Protein AF-A0A1H2WMX3-F1 (afdb_monomer_lite)

pLDDT: me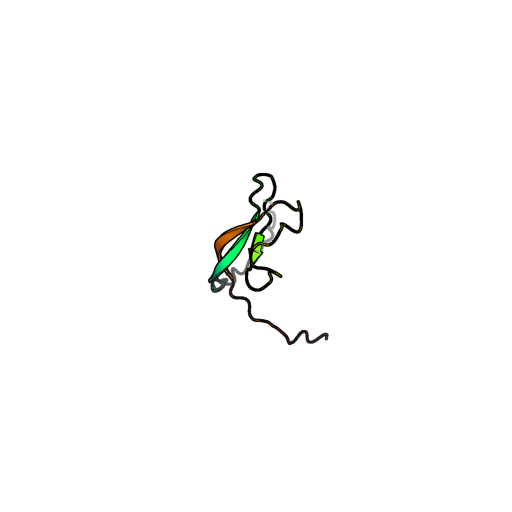an 79.64, std 18.3, range [30.58, 96.19]

Sequence (76 aa):
MNTKEGLIIHFSKKVIEPIPEEETSIWTCSNEGCSCWMRNDFSFGEFPNCPICHSSMTSDIKSLPVLTNGTKRSFQ

Radius of gyration: 21.62 Å; chains: 1; bounding box: 26×40×65 Å

Foldseek 3Di:
DDDDDDDPDPPPPPPPDDFQWDWFKKWAAPDPVDRDMGTPVPAPDPWDAGPPPRGTTDIDIDTDGDDDPCPPPPPD

Structure (mmCIF, N/CA/C/O backbone):
data_AF-A0A1H2WMX3-F1
#
_entry.id   AF-A0A1H2WMX3-F1
#
loop_
_atom_site.group_PDB
_atom_site.id
_atom_site.type_symbol
_atom_site.label_atom_id
_atom_site.label_alt_id
_atom_site.label_comp_id
_atom_site.label_asym_id
_atom_site.label_entity_id
_atom_site.label_seq_id
_atom_site.pdbx_PDB_ins_code
_atom_site.Cartn_x
_atom_site.Cartn_y
_atom_site.Cartn_z
_atom_site.occupancy
_atom_site.B_iso_or_equiv
_atom_site.auth_seq_id
_atom_site.auth_comp_id
_atom_site.auth_asym_id
_atom_site.auth_atom_id
_atom_site.pdbx_PDB_model_num
ATOM 1 N N . MET A 1 1 ? -10.442 -29.555 53.124 1.00 37.44 1 MET A N 1
ATOM 2 C CA . MET A 1 1 ? -9.167 -29.724 52.398 1.00 37.44 1 MET A CA 1
ATOM 3 C C . MET A 1 1 ? -9.515 -30.140 50.979 1.00 37.44 1 MET A C 1
ATOM 5 O O . MET A 1 1 ? -9.849 -31.293 50.805 1.00 37.44 1 MET A O 1
ATOM 9 N N . ASN A 1 2 ? -9.573 -29.220 50.011 1.00 30.58 2 ASN A N 1
ATOM 10 C CA . ASN A 1 2 ? -9.907 -29.544 48.615 1.00 30.58 2 ASN A CA 1
ATOM 11 C C . ASN A 1 2 ? -9.134 -28.591 47.688 1.00 30.58 2 ASN A C 1
ATOM 13 O O . ASN A 1 2 ? -9.653 -27.538 47.315 1.00 30.58 2 ASN A O 1
ATOM 17 N N . THR A 1 3 ? -7.881 -28.919 47.373 1.00 40.22 3 THR A N 1
ATOM 18 C CA . THR A 1 3 ? -7.062 -28.150 46.427 1.00 40.22 3 THR A CA 1
ATOM 19 C C . THR A 1 3 ? -7.565 -28.448 45.020 1.00 40.22 3 THR A C 1
ATOM 21 O O . THR A 1 3 ? -7.445 -29.566 44.533 1.00 40.22 3 THR A O 1
ATOM 24 N N . LYS A 1 4 ? -8.209 -27.456 44.402 1.00 51.97 4 LYS A N 1
ATOM 25 C CA . LYS A 1 4 ? -8.677 -27.509 43.016 1.00 51.97 4 LYS A CA 1
ATOM 26 C C . LYS A 1 4 ? -7.436 -27.473 42.126 1.00 51.97 4 LYS A C 1
ATOM 28 O O . LYS A 1 4 ? -6.673 -26.511 42.180 1.00 51.97 4 LYS A O 1
ATOM 33 N N . GLU A 1 5 ? -7.229 -28.534 41.364 1.00 54.38 5 GLU A N 1
ATOM 34 C CA . GLU A 1 5 ? -6.118 -28.701 40.433 1.00 54.38 5 GLU A CA 1
ATOM 35 C C . GLU A 1 5 ? -6.228 -27.642 39.329 1.00 54.38 5 GLU A C 1
ATOM 37 O O . GLU A 1 5 ? -7.036 -27.740 38.406 1.00 54.38 5 GLU A O 1
ATOM 42 N N . GLY A 1 6 ? -5.469 -26.558 39.492 1.00 51.19 6 GLY A N 1
ATOM 43 C CA . GLY A 1 6 ? -5.347 -25.504 38.500 1.00 51.19 6 GLY A CA 1
ATOM 44 C C . GLY A 1 6 ? -4.563 -26.029 37.306 1.00 51.19 6 GLY A C 1
ATOM 45 O O . GLY A 1 6 ? -3.392 -26.376 37.433 1.00 51.19 6 GLY A O 1
ATOM 46 N N . LEU A 1 7 ? -5.223 -26.081 36.153 1.00 52.47 7 LEU A N 1
ATOM 47 C CA . LEU A 1 7 ? -4.625 -26.325 34.847 1.00 52.47 7 LEU A CA 1
ATOM 48 C C . LEU A 1 7 ? -3.471 -25.334 34.622 1.00 52.47 7 LEU A C 1
A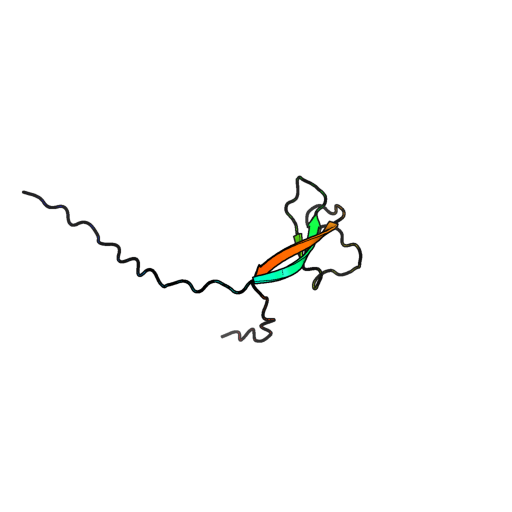TOM 50 O O . LEU A 1 7 ? -3.699 -24.158 34.333 1.00 52.47 7 LEU A O 1
ATOM 54 N N . ILE A 1 8 ? -2.227 -25.791 34.776 1.00 57.31 8 ILE A N 1
ATOM 55 C CA . ILE A 1 8 ? -1.052 -24.994 34.429 1.00 57.31 8 ILE A CA 1
ATOM 56 C C . ILE A 1 8 ? -1.031 -24.920 32.896 1.00 57.31 8 ILE A C 1
ATOM 58 O O . ILE A 1 8 ? -0.768 -25.902 32.209 1.00 57.31 8 ILE A O 1
ATOM 62 N N . ILE A 1 9 ? -1.352 -23.760 32.331 1.00 61.06 9 ILE A N 1
ATOM 63 C CA . ILE A 1 9 ? -1.149 -23.480 30.907 1.00 61.06 9 ILE A CA 1
ATOM 64 C C . ILE A 1 9 ? 0.317 -23.091 30.700 1.00 61.06 9 ILE A C 1
ATOM 66 O O . ILE A 1 9 ? 0.745 -21.990 31.040 1.00 61.06 9 ILE A O 1
ATOM 70 N N . HIS A 1 10 ? 1.117 -24.012 30.167 1.00 58.56 10 HIS A N 1
ATOM 71 C CA . HIS A 1 10 ? 2.533 -23.779 29.888 1.00 58.56 10 HIS A CA 1
ATOM 72 C C . HIS A 1 10 ? 2.624 -22.985 28.577 1.00 58.56 10 HIS A C 1
ATOM 74 O O . HIS A 1 10 ? 2.816 -23.556 27.505 1.00 58.56 10 HIS A O 1
ATOM 80 N N . PHE A 1 11 ? 2.440 -21.665 28.616 1.00 63.75 11 PHE A N 1
ATOM 81 C CA . PHE A 1 11 ? 2.711 -20.842 27.439 1.00 63.75 11 PHE A CA 1
ATOM 82 C C . PHE A 1 11 ? 4.229 -20.692 27.316 1.00 63.75 11 PHE A C 1
ATOM 84 O O . PHE A 1 11 ? 4.822 -19.794 27.915 1.00 63.75 11 PHE A O 1
ATOM 91 N N . SER A 1 12 ? 4.881 -21.601 26.580 1.00 63.84 12 SER A N 1
ATOM 92 C CA . SER A 1 12 ? 6.245 -21.376 26.097 1.00 63.84 12 SER A CA 1
ATOM 93 C C . SER A 1 12 ? 6.243 -20.049 25.345 1.00 63.84 12 SER A C 1
ATOM 95 O O . SER A 1 12 ? 5.822 -19.989 24.190 1.00 63.84 12 SER A O 1
ATOM 97 N N . LYS A 1 13 ? 6.696 -18.975 26.000 1.00 62.41 13 LYS A N 1
ATOM 98 C CA . LYS A 1 13 ? 7.031 -17.712 25.346 1.00 62.41 13 LYS A CA 1
ATOM 99 C C . LYS A 1 13 ? 8.201 -18.004 24.415 1.00 62.41 13 LYS A C 1
ATOM 101 O O . LYS A 1 13 ? 9.357 -17.856 24.799 1.00 62.41 13 LYS A O 1
ATOM 106 N N . LYS A 1 14 ? 7.906 -18.484 23.205 1.00 65.75 14 LYS A N 1
ATOM 107 C CA . LYS A 1 14 ? 8.861 -18.409 22.105 1.00 65.75 14 LYS A CA 1
ATOM 108 C C . LYS A 1 14 ? 9.247 -16.938 22.016 1.00 65.75 14 LYS A C 1
ATOM 110 O O . LYS A 1 14 ? 8.366 -16.084 21.929 1.00 65.75 14 LYS A O 1
ATOM 115 N N . VAL A 1 15 ? 10.537 -16.652 22.142 1.00 66.81 15 VAL A N 1
ATOM 116 C CA . VAL A 1 15 ? 11.072 -15.326 21.842 1.00 66.81 15 VAL A CA 1
ATOM 117 C C . VAL A 1 15 ? 10.742 -15.096 20.373 1.00 66.81 15 VAL A C 1
ATOM 119 O O . VAL A 1 15 ? 11.262 -15.793 19.507 1.00 66.81 15 VAL A O 1
ATOM 122 N N . ILE A 1 16 ? 9.764 -14.231 20.112 1.00 73.88 16 ILE A N 1
ATOM 123 C CA . ILE A 1 16 ? 9.390 -13.857 18.754 1.00 73.88 16 ILE A CA 1
ATOM 124 C C . ILE A 1 16 ? 10.473 -12.882 18.317 1.00 73.88 16 ILE A C 1
ATOM 126 O O . ILE A 1 16 ? 10.560 -11.779 18.856 1.00 73.88 16 ILE A O 1
ATOM 130 N N . GLU A 1 17 ? 11.344 -13.322 17.415 1.00 79.06 17 GLU A N 1
ATOM 131 C CA . GLU A 1 17 ? 12.299 -12.421 16.780 1.00 79.06 17 GLU A CA 1
ATOM 132 C C . GLU A 1 17 ? 11.521 -11.297 16.073 1.00 79.06 17 GLU A C 1
ATOM 134 O O . GLU A 1 17 ? 10.492 -11.574 15.441 1.00 79.06 17 GLU A O 1
ATOM 139 N N . PRO A 1 18 ? 11.946 -10.027 16.211 1.00 79.50 18 PRO A N 1
ATOM 140 C CA . PRO A 1 18 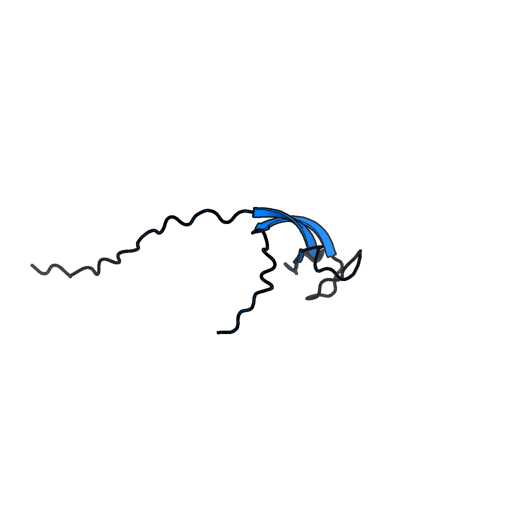? 11.260 -8.917 15.570 1.00 79.50 18 PRO A CA 1
ATOM 141 C C . PRO A 1 18 ? 11.321 -9.085 14.050 1.00 79.50 18 PRO A C 1
ATOM 143 O O . PRO A 1 18 ? 12.378 -9.364 13.484 1.00 79.50 18 PRO A O 1
ATOM 146 N N . ILE A 1 19 ? 10.175 -8.922 13.390 1.00 84.62 19 ILE A N 1
ATOM 147 C CA . ILE A 1 19 ? 10.089 -8.994 11.931 1.00 84.62 19 ILE A CA 1
ATOM 148 C C . ILE A 1 19 ? 10.830 -7.772 11.368 1.00 84.62 19 ILE A C 1
ATOM 150 O O . ILE A 1 19 ? 10.535 -6.659 11.806 1.00 84.62 19 ILE A O 1
ATOM 154 N N . PRO A 1 20 ? 11.777 -7.939 10.427 1.00 89.50 20 PRO A N 1
ATOM 155 C CA . PRO A 1 20 ? 12.469 -6.807 9.828 1.00 89.50 20 PRO A CA 1
ATOM 156 C C . PRO A 1 20 ? 11.480 -5.938 9.045 1.00 89.50 20 PRO A C 1
ATOM 158 O O . PRO A 1 20 ? 10.740 -6.435 8.189 1.00 89.50 20 PRO A O 1
ATOM 161 N N . GLU A 1 21 ? 11.483 -4.642 9.341 1.00 92.69 21 GLU A N 1
ATOM 162 C CA . GLU A 1 21 ? 10.676 -3.628 8.665 1.00 92.69 21 GLU A CA 1
ATOM 163 C C . GLU A 1 21 ? 11.553 -2.736 7.780 1.00 92.69 21 GLU A C 1
ATOM 165 O O . GLU A 1 21 ? 12.730 -2.523 8.064 1.00 92.69 21 GLU A O 1
ATOM 170 N N . GLU A 1 22 ? 10.963 -2.203 6.715 1.00 93.56 22 GLU A N 1
ATOM 171 C CA . GLU A 1 22 ? 11.587 -1.282 5.768 1.00 93.56 22 GLU A CA 1
ATOM 172 C C . GLU A 1 22 ? 10.630 -0.127 5.446 1.00 93.56 22 GLU A C 1
ATOM 174 O O . GLU A 1 22 ? 9.402 -0.294 5.417 1.00 93.56 22 GLU A O 1
ATOM 179 N N . GLU A 1 23 ? 11.196 1.054 5.200 1.00 95.50 23 GLU A N 1
ATOM 180 C CA . GLU A 1 23 ? 10.460 2.223 4.727 1.00 95.50 23 GLU A CA 1
ATOM 181 C C . GLU A 1 23 ? 9.923 1.963 3.320 1.00 95.50 23 GLU A C 1
ATOM 183 O O . GLU A 1 23 ? 10.649 1.963 2.329 1.00 95.50 23 GLU A O 1
ATOM 188 N N . THR A 1 24 ? 8.620 1.722 3.230 1.00 94.31 24 THR A N 1
ATOM 189 C CA . THR A 1 24 ? 7.956 1.407 1.971 1.00 94.31 24 THR A CA 1
ATOM 190 C C . THR A 1 24 ? 7.149 2.609 1.506 1.00 94.31 24 THR A C 1
ATOM 192 O O . THR A 1 24 ? 6.316 3.128 2.250 1.00 94.31 24 THR A O 1
ATOM 195 N N . SER A 1 25 ? 7.340 3.007 0.248 1.00 95.12 25 SER A N 1
ATOM 196 C CA . SER A 1 25 ? 6.456 3.977 -0.404 1.00 95.12 25 SER A CA 1
ATOM 197 C C . SER A 1 25 ? 5.075 3.360 -0.619 1.00 95.12 25 SER A C 1
ATOM 199 O O . SER A 1 25 ? 4.940 2.288 -1.217 1.00 95.12 25 SER A O 1
ATOM 201 N N . ILE A 1 26 ? 4.040 4.030 -0.133 1.00 95.19 26 ILE A N 1
ATOM 202 C CA . ILE A 1 26 ? 2.651 3.592 -0.213 1.00 95.19 26 ILE A CA 1
ATOM 203 C C . ILE A 1 26 ? 1.770 4.675 -0.833 1.00 95.19 26 ILE A C 1
ATOM 205 O O . ILE A 1 26 ? 2.103 5.855 -0.865 1.00 95.19 26 ILE A O 1
ATOM 209 N N . TRP A 1 27 ? 0.607 4.248 -1.293 1.00 95.94 27 TRP A N 1
ATOM 210 C CA . TRP A 1 27 ? -0.527 5.094 -1.605 1.00 95.94 27 TRP A CA 1
ATOM 211 C C . TRP A 1 27 ? -1.534 4.955 -0.480 1.00 95.94 27 TRP A C 1
ATOM 213 O O . TRP A 1 27 ? -2.000 3.845 -0.228 1.00 95.94 27 TRP A O 1
ATOM 223 N N . THR A 1 28 ? -1.895 6.060 0.157 1.00 95.25 28 THR A N 1
ATOM 224 C CA . THR A 1 28 ? -2.941 6.125 1.181 1.00 95.25 28 THR A CA 1
ATOM 225 C C . THR A 1 28 ? -4.173 6.787 0.586 1.00 95.25 28 THR A C 1
ATOM 227 O O . THR A 1 28 ? -4.076 7.768 -0.149 1.00 95.25 28 THR A O 1
ATOM 230 N N . CYS A 1 29 ? -5.353 6.240 0.855 1.00 95.75 29 CYS A N 1
ATOM 231 C CA . CYS A 1 29 ? -6.599 6.849 0.415 1.00 95.75 29 CYS A CA 1
ATOM 232 C C . CYS A 1 29 ? -6.794 8.224 1.075 1.00 95.75 29 CYS A C 1
ATOM 234 O O . CYS A 1 29 ? -6.677 8.351 2.288 1.00 95.75 29 CYS A O 1
ATOM 236 N N . SER A 1 30 ? -7.130 9.243 0.279 1.00 94.75 30 SER A N 1
ATOM 237 C CA . SER A 1 30 ? -7.372 10.610 0.776 1.00 94.75 30 SER A CA 1
ATOM 238 C C . SER A 1 30 ? -8.685 10.768 1.551 1.00 94.75 30 SER A C 1
ATOM 240 O O . SER A 1 30 ? -8.879 11.746 2.267 1.00 94.75 30 SER A O 1
ATOM 242 N N . ASN A 1 31 ? -9.609 9.820 1.394 1.00 95.25 31 ASN A N 1
ATOM 243 C CA . ASN A 1 31 ? -10.890 9.829 2.087 1.00 95.25 31 ASN A CA 1
ATOM 244 C C . ASN A 1 31 ? -10.728 9.339 3.534 1.00 95.25 31 ASN A C 1
ATOM 246 O O . ASN A 1 31 ? -10.416 8.170 3.749 1.00 95.25 31 ASN A O 1
ATOM 250 N N . GLU A 1 32 ? -11.027 10.198 4.510 1.00 90.62 32 GLU A N 1
ATOM 251 C CA . GLU A 1 32 ? -10.943 9.902 5.951 1.00 90.62 32 GLU A CA 1
ATOM 252 C C . GLU A 1 32 ? -11.823 8.718 6.393 1.00 90.62 32 GLU A C 1
ATOM 254 O O . GLU A 1 32 ? -11.522 8.045 7.376 1.00 90.62 32 GLU A O 1
ATOM 259 N N . GLY A 1 33 ? -12.892 8.413 5.648 1.00 94.44 33 GLY A N 1
ATOM 260 C CA . GLY A 1 33 ? -13.742 7.242 5.885 1.00 94.44 33 GLY A CA 1
ATOM 261 C C . GLY A 1 33 ? -13.169 5.925 5.346 1.00 94.44 33 GLY A C 1
ATOM 262 O O . GLY A 1 33 ? -13.806 4.881 5.479 1.00 94.44 33 GLY A O 1
ATOM 263 N N . CYS A 1 34 ? -11.999 5.950 4.705 1.00 94.44 34 CYS A N 1
ATOM 264 C CA . CYS A 1 34 ? -11.401 4.803 4.038 1.00 94.44 34 CYS A CA 1
ATOM 265 C C . CYS A 1 34 ? -9.947 4.603 4.482 1.00 94.44 34 CYS A C 1
ATOM 267 O O . CYS A 1 34 ? -9.050 5.337 4.087 1.00 94.44 34 CYS A O 1
ATOM 269 N N . SER A 1 35 ? -9.685 3.531 5.229 1.00 94.25 35 SER A N 1
ATOM 270 C CA . SER A 1 35 ? -8.339 3.153 5.691 1.00 94.25 35 SER A CA 1
ATOM 271 C C . SER A 1 35 ? -7.519 2.377 4.649 1.00 94.25 35 SER A C 1
ATOM 273 O O . SER A 1 35 ? -6.568 1.670 4.990 1.00 94.25 35 SER A O 1
ATOM 275 N N . CYS A 1 36 ? -7.903 2.460 3.372 1.00 94.50 36 CYS A N 1
ATOM 276 C CA . CYS A 1 36 ? -7.220 1.748 2.303 1.00 94.50 36 CYS A CA 1
ATOM 277 C C . CYS A 1 36 ? -5.840 2.348 2.050 1.00 94.50 36 CYS A C 1
ATOM 279 O O . CYS A 1 36 ? -5.692 3.561 1.897 1.00 94.50 36 CYS A O 1
ATOM 281 N N . TRP A 1 37 ? -4.852 1.474 1.914 1.00 94.50 37 TRP A N 1
ATOM 282 C CA . TRP A 1 37 ? -3.553 1.820 1.377 1.00 94.50 37 TRP A CA 1
ATOM 283 C C . TRP A 1 37 ? -3.004 0.652 0.554 1.00 94.50 37 TRP A C 1
ATOM 285 O O . TRP A 1 37 ? -3.425 -0.495 0.719 1.00 94.50 37 TRP A O 1
ATOM 295 N N . MET A 1 38 ? -2.072 0.936 -0.346 1.00 92.56 38 MET A N 1
ATOM 296 C CA . MET A 1 38 ? -1.348 -0.074 -1.122 1.00 92.56 38 MET A CA 1
ATOM 297 C C . MET A 1 38 ? 0.117 0.322 -1.258 1.00 92.56 38 MET A C 1
ATOM 299 O O . MET A 1 38 ? 0.435 1.501 -1.169 1.00 92.56 38 MET A O 1
ATOM 303 N N . ARG A 1 39 ? 1.027 -0.629 -1.489 1.00 92.88 39 ARG A N 1
ATOM 304 C CA . ARG A 1 39 ? 2.419 -0.266 -1.801 1.00 92.88 39 ARG A CA 1
ATOM 305 C C . ARG A 1 39 ? 2.505 0.315 -3.209 1.00 92.88 39 ARG A C 1
ATOM 307 O O . ARG A 1 39 ? 1.810 -0.160 -4.108 1.00 92.88 39 ARG A O 1
ATOM 314 N N . ASN A 1 40 ? 3.378 1.299 -3.393 1.00 90.94 40 ASN A N 1
ATOM 315 C CA . ASN A 1 40 ? 3.610 1.941 -4.683 1.00 90.94 40 ASN A CA 1
ATOM 316 C C . ASN A 1 40 ? 4.039 0.931 -5.762 1.00 90.94 40 ASN A C 1
ATOM 318 O O . ASN A 1 40 ? 3.547 0.994 -6.885 1.00 90.94 40 ASN A O 1
ATOM 322 N N . ASP A 1 41 ? 4.843 -0.069 -5.383 1.00 88.38 41 ASP A N 1
ATOM 323 C CA . ASP A 1 41 ? 5.350 -1.131 -6.271 1.00 88.38 41 ASP A CA 1
ATOM 324 C C . ASP A 1 41 ? 4.252 -1.964 -6.956 1.00 88.38 41 ASP A C 1
ATOM 326 O O . ASP A 1 41 ? 4.509 -2.630 -7.957 1.00 88.38 41 ASP A O 1
ATOM 330 N N . PHE A 1 42 ? 3.027 -1.946 -6.417 1.00 86.06 42 PHE A N 1
ATOM 331 C CA . PHE A 1 42 ? 1.869 -2.663 -6.963 1.00 86.06 42 PHE A CA 1
ATOM 332 C C . PHE A 1 42 ? 0.801 -1.725 -7.542 1.00 86.06 42 PHE A C 1
ATOM 334 O O . PHE A 1 42 ? -0.310 -2.167 -7.840 1.00 86.06 42 PHE A O 1
ATOM 341 N N . SER A 1 43 ? 1.108 -0.435 -7.684 1.00 85.62 43 SER A N 1
ATOM 342 C CA . SER A 1 43 ? 0.217 0.523 -8.332 1.00 85.62 43 SER A CA 1
ATOM 343 C C . SER A 1 43 ? 0.346 0.446 -9.858 1.00 85.62 43 SER A C 1
ATOM 345 O O . SER A 1 43 ? 1.416 0.183 -10.401 1.00 85.62 43 SER A O 1
ATOM 347 N N . PHE A 1 44 ? -0.766 0.654 -10.566 1.00 77.31 44 PHE A N 1
ATOM 348 C CA . PHE A 1 44 ? -0.815 0.571 -12.033 1.00 77.31 44 PHE A CA 1
ATOM 349 C C . PHE A 1 44 ? -0.595 1.926 -12.736 1.00 77.31 44 PHE A C 1
ATOM 351 O O . PHE A 1 44 ? -0.675 1.994 -13.961 1.00 77.31 44 PHE A O 1
ATOM 358 N N . GLY A 1 45 ? -0.344 3.010 -11.995 1.00 77.56 45 GLY A N 1
ATOM 359 C CA . GLY A 1 45 ? -0.139 4.347 -12.554 1.00 77.56 45 GLY A CA 1
ATOM 360 C C . GLY A 1 45 ? 0.365 5.352 -11.520 1.00 77.56 45 GLY A C 1
ATOM 361 O O . GLY A 1 45 ? 0.310 5.085 -10.324 1.00 77.56 45 GLY A O 1
ATOM 362 N N . GLU A 1 46 ? 0.827 6.514 -11.992 1.00 80.44 46 GLU A N 1
ATOM 363 C CA . GLU A 1 46 ? 1.437 7.564 -11.153 1.00 80.44 46 GLU A CA 1
ATOM 364 C C . GLU A 1 46 ? 0.473 8.179 -10.128 1.00 80.44 46 GLU A C 1
ATOM 366 O O . GLU A 1 46 ? 0.912 8.678 -9.099 1.00 80.44 46 GLU A O 1
ATOM 371 N N . PHE A 1 47 ? -0.835 8.126 -10.393 1.00 83.00 47 PHE A N 1
ATOM 372 C CA . PHE A 1 47 ? -1.882 8.596 -9.486 1.00 83.00 47 PHE A CA 1
ATOM 373 C C . PHE A 1 47 ? -2.999 7.550 -9.422 1.00 83.00 47 PHE A C 1
ATOM 375 O O . PHE A 1 47 ? -3.946 7.606 -10.213 1.00 83.00 47 PHE A O 1
ATOM 382 N N . PRO A 1 48 ? -2.885 6.541 -8.543 1.00 90.31 48 PRO A N 1
ATOM 383 C CA . PRO A 1 48 ? -3.896 5.507 -8.444 1.00 90.31 48 PRO A CA 1
ATOM 384 C C . PRO A 1 48 ? -5.153 6.024 -7.744 1.00 90.31 48 PRO A C 1
ATOM 386 O O . PRO A 1 48 ? -5.113 6.851 -6.829 1.00 90.31 48 PRO A O 1
ATOM 389 N N . ASN A 1 49 ? -6.285 5.457 -8.150 1.00 92.94 49 ASN A N 1
ATOM 390 C CA . ASN A 1 49 ? -7.538 5.592 -7.423 1.00 92.94 49 ASN A CA 1
ATOM 391 C C . ASN A 1 49 ? -7.664 4.444 -6.419 1.00 92.94 49 ASN A C 1
ATOM 393 O O . ASN A 1 49 ? -7.265 3.309 -6.690 1.00 92.94 49 ASN A O 1
ATOM 397 N N . CYS A 1 50 ? -8.270 4.733 -5.273 1.00 93.62 50 CYS A N 1
ATOM 398 C CA . CYS A 1 50 ? -8.524 3.757 -4.229 1.00 93.62 50 CYS A CA 1
ATOM 399 C C . CYS A 1 50 ? -9.407 2.619 -4.772 1.00 93.62 50 CYS A C 1
ATOM 401 O O . CYS A 1 50 ? -10.505 2.885 -5.259 1.00 93.62 50 CYS A O 1
ATOM 403 N N . PRO A 1 51 ? -9.003 1.344 -4.656 1.00 91.00 51 PRO A N 1
ATOM 404 C CA . PRO A 1 51 ? -9.787 0.222 -5.171 1.00 91.00 51 PRO A CA 1
ATOM 405 C C . PRO A 1 51 ? -11.062 -0.049 -4.359 1.00 91.00 51 PRO A C 1
ATOM 407 O O . PRO A 1 51 ? -11.904 -0.825 -4.798 1.00 91.00 51 PRO A O 1
ATOM 410 N N . ILE A 1 52 ? -11.200 0.559 -3.174 1.00 92.88 52 ILE A N 1
ATOM 411 C CA . ILE A 1 52 ? -12.346 0.359 -2.276 1.00 92.88 52 ILE A CA 1
ATOM 412 C C . ILE A 1 52 ? -13.416 1.432 -2.489 1.00 92.88 52 ILE A C 1
ATOM 414 O O . ILE A 1 52 ? -14.590 1.111 -2.629 1.00 92.88 52 ILE A O 1
ATOM 418 N N . CYS A 1 53 ? -13.025 2.709 -2.485 1.00 94.31 53 CYS A N 1
ATOM 419 C CA . CYS A 1 53 ? -13.969 3.831 -2.558 1.00 94.31 53 CYS A CA 1
ATOM 420 C C . CYS A 1 53 ? -13.799 4.711 -3.803 1.00 94.31 53 CYS A C 1
ATOM 422 O O . CYS A 1 53 ? -14.514 5.699 -3.946 1.00 94.31 53 CYS A O 1
ATOM 424 N N . HIS A 1 54 ? -12.857 4.380 -4.691 1.00 93.06 54 HIS A N 1
ATOM 425 C CA . HIS A 1 54 ? -12.557 5.104 -5.932 1.00 93.06 54 HIS A CA 1
ATOM 426 C C . HIS A 1 54 ? -12.123 6.568 -5.764 1.00 93.06 54 HIS A C 1
ATOM 428 O O . HIS A 1 54 ? -11.930 7.263 -6.758 1.00 93.06 54 HIS A O 1
ATOM 434 N N . SER A 1 55 ? -11.919 7.036 -4.529 1.00 94.62 55 SER A N 1
ATOM 435 C CA . SER A 1 55 ? -11.309 8.338 -4.248 1.00 94.62 55 SER A CA 1
ATOM 436 C C . SER A 1 55 ? -9.838 8.365 -4.673 1.00 94.62 55 SER A C 1
ATOM 438 O O . SER A 1 55 ? -9.204 7.318 -4.813 1.00 94.62 55 SER A O 1
ATOM 440 N N . SER A 1 56 ? -9.277 9.558 -4.855 1.00 94.06 56 SER A N 1
ATOM 441 C CA . SER A 1 56 ? -7.849 9.718 -5.135 1.00 94.06 56 SER A CA 1
ATOM 442 C C . SER A 1 56 ? -6.992 9.214 -3.971 1.00 94.06 56 SER A C 1
ATOM 444 O O . SER A 1 56 ? -7.406 9.243 -2.805 1.00 94.06 56 SER A O 1
ATOM 446 N N . MET A 1 57 ? -5.782 8.757 -4.278 1.00 95.00 57 MET A N 1
ATOM 447 C CA . MET A 1 57 ? -4.790 8.380 -3.273 1.00 95.00 57 MET A CA 1
ATOM 448 C C . MET A 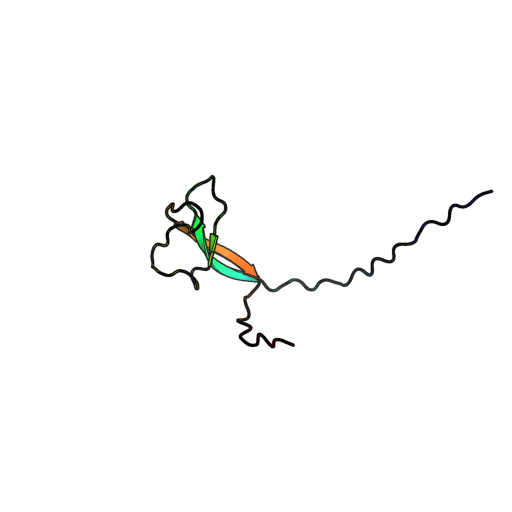1 57 ? -3.636 9.387 -3.243 1.00 95.00 57 MET A C 1
ATOM 450 O O . MET A 1 57 ? -3.344 10.049 -4.237 1.00 95.00 57 MET A O 1
ATOM 454 N N . THR A 1 58 ? -2.981 9.497 -2.093 1.00 94.25 58 THR A N 1
ATOM 455 C CA . THR A 1 58 ? -1.813 10.352 -1.851 1.00 94.25 58 THR A CA 1
ATOM 456 C C . THR A 1 58 ? -0.604 9.493 -1.505 1.00 94.25 58 THR A C 1
ATOM 458 O O . THR A 1 58 ? -0.746 8.487 -0.808 1.00 94.25 58 THR A O 1
ATOM 461 N N . SER A 1 59 ? 0.576 9.876 -1.990 1.00 94.12 59 SER A N 1
ATOM 462 C CA . SER A 1 59 ? 1.822 9.167 -1.692 1.00 94.12 59 SER A CA 1
ATOM 463 C C . SER A 1 59 ? 2.236 9.407 -0.244 1.00 94.12 59 SER A C 1
ATOM 465 O O . SER A 1 59 ? 2.265 10.555 0.200 1.00 94.12 59 SER A O 1
ATOM 467 N N . ASP A 1 60 ? 2.598 8.346 0.460 1.00 94.88 60 ASP A N 1
ATOM 468 C CA . ASP A 1 60 ? 3.076 8.387 1.840 1.00 94.88 60 ASP A CA 1
ATOM 469 C C . ASP A 1 60 ? 4.162 7.317 2.047 1.00 94.88 60 ASP A C 1
ATOM 471 O O . ASP A 1 60 ? 4.393 6.473 1.177 1.00 94.88 60 ASP A O 1
ATOM 475 N N . ILE A 1 61 ? 4.853 7.338 3.183 1.00 96.19 61 ILE A N 1
ATOM 476 C CA . ILE A 1 61 ? 5.877 6.354 3.541 1.00 96.19 61 ILE A CA 1
ATOM 477 C C . ILE A 1 61 ? 5.444 5.638 4.813 1.00 96.19 61 ILE A C 1
ATOM 479 O O . ILE A 1 61 ? 5.069 6.258 5.806 1.00 96.19 61 ILE A O 1
ATOM 483 N N . LYS A 1 62 ? 5.520 4.306 4.799 1.00 94.81 62 LYS A N 1
ATOM 484 C CA . LYS A 1 62 ? 5.164 3.482 5.951 1.00 94.81 62 LYS A CA 1
ATOM 485 C C . LYS A 1 62 ? 6.216 2.418 6.221 1.00 94.81 62 LYS A C 1
ATOM 487 O O . LYS A 1 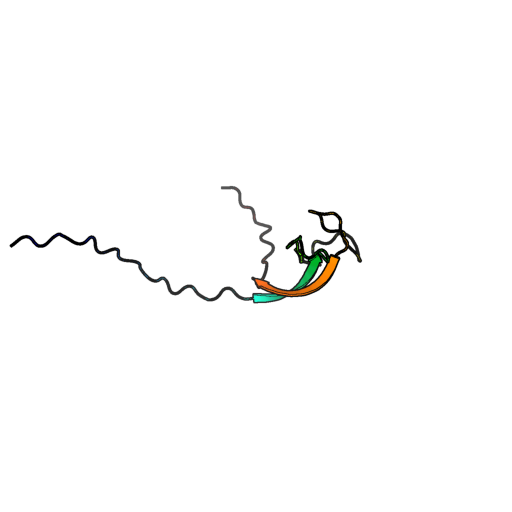62 ? 6.608 1.685 5.316 1.00 94.81 62 LYS A O 1
ATOM 492 N N . SER A 1 63 ? 6.610 2.289 7.485 1.00 94.75 63 SER A N 1
ATOM 493 C CA . SER A 1 63 ? 7.410 1.166 7.976 1.00 94.75 63 SER A CA 1
ATOM 494 C C . SER A 1 63 ? 6.562 -0.102 7.908 1.00 94.75 63 SER A C 1
ATOM 496 O O . SER A 1 63 ? 5.509 -0.200 8.553 1.00 94.75 63 SER A O 1
ATOM 498 N N . LEU A 1 64 ? 6.957 -1.037 7.048 1.00 93.62 64 LEU A N 1
ATOM 499 C CA . LEU A 1 64 ? 6.246 -2.289 6.820 1.00 93.62 64 LEU A CA 1
ATOM 500 C C . LEU A 1 64 ? 7.227 -3.459 6.799 1.00 93.62 64 LEU A C 1
ATOM 502 O O . LEU A 1 64 ? 8.367 -3.277 6.380 1.00 93.62 64 LEU A O 1
ATOM 506 N N . PRO A 1 65 ? 6.784 -4.680 7.143 1.00 92.38 65 PRO A N 1
ATOM 507 C CA . PRO A 1 65 ? 7.597 -5.876 6.976 1.00 92.38 65 PRO A CA 1
ATOM 508 C C . PRO A 1 65 ? 8.162 -5.996 5.560 1.00 92.38 65 PRO A C 1
ATOM 510 O O . PRO A 1 65 ? 7.441 -5.768 4.578 1.00 92.38 65 PRO A O 1
ATOM 513 N N . VAL A 1 66 ? 9.429 -6.389 5.457 1.00 90.19 66 VAL A N 1
ATOM 514 C CA . VAL A 1 66 ? 10.083 -6.638 4.168 1.00 90.19 66 VAL A CA 1
ATOM 515 C C . VAL A 1 66 ? 9.332 -7.748 3.433 1.00 90.19 66 VAL A C 1
ATOM 517 O O . VAL A 1 66 ? 9.166 -8.857 3.949 1.00 90.19 66 VAL A O 1
ATOM 520 N N . LEU A 1 67 ? 8.872 -7.465 2.213 1.00 85.81 67 LEU A N 1
ATOM 521 C CA . LEU A 1 67 ? 8.283 -8.490 1.359 1.00 85.81 67 LEU A CA 1
ATOM 522 C C . LEU A 1 67 ? 9.398 -9.241 0.640 1.00 85.81 67 LEU A C 1
ATOM 524 O O . LEU A 1 67 ? 10.045 -8.718 -0.263 1.00 85.81 67 LEU A O 1
ATOM 528 N N . THR A 1 68 ? 9.586 -10.507 0.995 1.00 80.62 68 THR A N 1
ATOM 529 C CA . THR A 1 68 ? 10.293 -11.438 0.118 1.00 80.62 68 THR A CA 1
ATOM 530 C C . THR A 1 68 ? 9.290 -11.929 -0.923 1.00 80.62 68 THR A C 1
ATOM 532 O O . THR A 1 68 ? 8.306 -12.582 -0.579 1.00 80.62 68 THR A O 1
ATOM 535 N N . ASN A 1 69 ? 9.490 -11.585 -2.201 1.00 66.44 69 ASN A N 1
ATOM 536 C CA . ASN A 1 69 ? 8.687 -12.119 -3.306 1.00 66.44 69 ASN A CA 1
ATOM 537 C C . ASN A 1 69 ? 8.893 -13.640 -3.382 1.00 66.44 69 ASN A C 1
ATOM 539 O O . ASN A 1 69 ? 9.772 -14.144 -4.080 1.00 66.44 69 ASN A O 1
ATOM 543 N N . GLY A 1 70 ? 8.104 -14.382 -2.609 1.00 58.72 70 GLY A N 1
ATOM 544 C CA . GLY A 1 70 ? 8.115 -15.833 -2.553 1.00 58.72 70 GLY A CA 1
ATOM 545 C C . GLY A 1 70 ? 7.481 -16.421 -3.805 1.00 58.72 70 GLY A C 1
ATOM 546 O O . GLY A 1 70 ? 6.411 -17.018 -3.736 1.00 58.72 70 GLY A O 1
ATOM 547 N N . THR A 1 71 ? 8.138 -16.311 -4.962 1.00 51.62 71 THR A N 1
ATOM 548 C CA . THR A 1 71 ? 7.700 -16.981 -6.201 1.00 51.62 71 THR A CA 1
ATOM 549 C C . THR A 1 71 ? 7.778 -18.509 -6.102 1.00 51.62 71 THR A C 1
ATOM 551 O O . THR A 1 71 ? 7.431 -19.209 -7.046 1.00 51.62 71 THR A O 1
ATOM 554 N N . LYS A 1 72 ? 8.172 -19.074 -4.956 1.00 50.78 72 LYS A N 1
ATOM 555 C CA . LYS A 1 72 ? 7.989 -20.498 -4.673 1.00 50.78 72 LYS A CA 1
ATOM 556 C C . LYS A 1 72 ? 6.713 -20.711 -3.875 1.00 50.78 72 LYS A C 1
ATOM 558 O O . LYS A 1 72 ? 6.736 -21.097 -2.711 1.00 50.78 72 LYS A O 1
ATOM 563 N N . ARG A 1 73 ? 5.581 -20.510 -4.548 1.00 51.44 73 ARG A N 1
ATOM 564 C CA . ARG A 1 73 ? 4.336 -21.183 -4.181 1.00 51.44 73 ARG A CA 1
ATOM 565 C C . ARG A 1 73 ? 4.523 -22.667 -4.523 1.00 51.44 73 ARG A C 1
ATOM 567 O O . ARG A 1 73 ? 4.054 -23.133 -5.554 1.00 51.44 73 ARG A O 1
ATOM 574 N N . SER A 1 74 ? 5.293 -23.387 -3.708 1.00 46.38 74 SER A N 1
ATOM 575 C CA . SER A 1 74 ? 5.270 -24.846 -3.732 1.00 46.38 74 SER A CA 1
ATOM 576 C C . SER A 1 74 ? 3.925 -25.251 -3.149 1.00 46.38 74 SER A C 1
ATOM 578 O O . SER A 1 74 ? 3.746 -25.262 -1.935 1.00 46.38 74 SER A O 1
ATOM 580 N N . PHE A 1 75 ? 2.9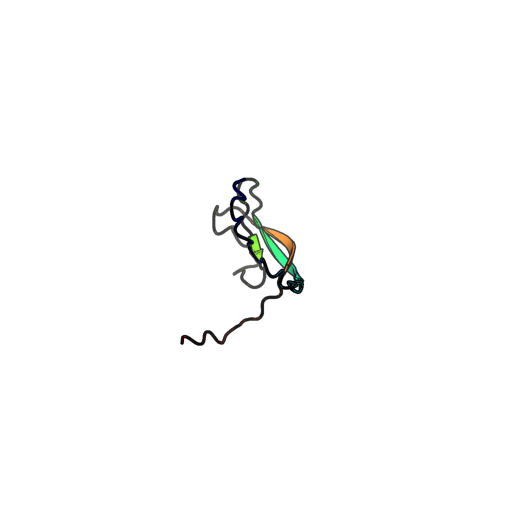55 -25.482 -4.026 1.00 52.53 75 PHE A N 1
ATOM 581 C CA . PHE A 1 75 ? 1.789 -26.277 -3.684 1.00 52.53 75 PHE A CA 1
ATOM 582 C C . PHE A 1 75 ? 2.304 -27.676 -3.326 1.00 52.53 75 PHE A C 1
ATOM 584 O O . PHE A 1 75 ? 2.813 -28.372 -4.204 1.00 52.53 75 PHE A O 1
ATOM 591 N N . GLN A 1 76 ? 2.233 -28.037 -2.048 1.00 46.03 76 GLN A N 1
ATOM 592 C CA . GLN A 1 76 ? 2.329 -29.417 -1.584 1.00 46.03 76 GLN A CA 1
ATOM 593 C C . GLN A 1 76 ? 0.958 -29.810 -1.048 1.00 46.03 76 GLN A C 1
ATOM 595 O O . GLN A 1 76 ? 0.382 -28.986 -0.299 1.00 46.03 76 GLN A O 1
#

Secondary structure (DSSP, 8-state):
----------------PPPPEEEEEEEEES-TT---EEEGGG-SSSSPBPTTT--BEEEEEEEEE-----------